Protein AF-E6SG28-F1 (afdb_monomer)

Organism: Intrasporangium calvum (strain ATCC 23552 / DSM 43043 / JCM 3097 / NBRC 12989 / NCIMB 10167 / NRRL B-3866 / 7 KIP) (NCBI:txid710696)

Foldseek 3Di:
DDDAPAAPPPSPAHPQEHPQSHHQVRDPPPPDQQQAQPPPRDGDCRHHDSHHLLGDPPRPFDWAAQPFQRATGAGPVPPSHFPQLVVLCVVQPDWDQQPAPRDTGRADPNSHGPQLQ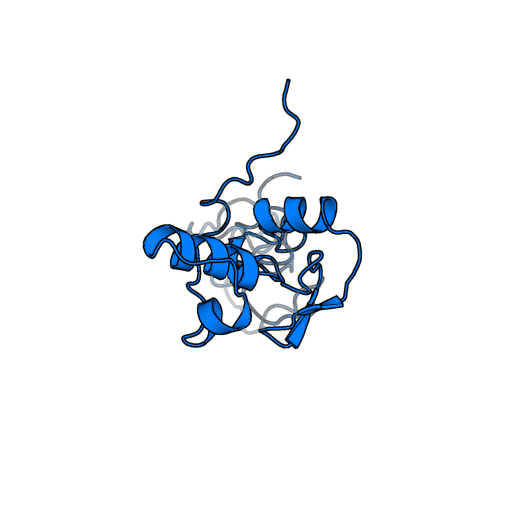VLQCVQCVVVVHDRDSNVSQVVHTDHHHGPPDDPPDPDDD

Radius of gyration: 21.73 Å; Cα contacts (8 Å, |Δi|>4): 249; chains: 1; bounding box: 51×35×56 Å

pLDDT: mean 85.42, std 12.95, range [31.44, 97.81]

Sequence (157 aa):
MTAPPMCQGCSRRPEAYRKRGWCYDCKPGSKGRPLPCRRCGRDGDYWSSGLCRLCHPLAPQAPDSCRDCLAWGVTRLRGRLCLACTAWRYAHPGAGECICCHRELAVNQHQACRLCWAQTFTRQAQLGLPRDVLSANQAGQQLWFANMNRPEFPGGC

Structure (mmCIF, N/CA/C/O backbone):
data_AF-E6SG28-F1
#
_entry.id   AF-E6SG28-F1
#
loop_
_atom_site.group_PDB
_atom_site.id
_atom_site.type_symbol
_atom_site.label_atom_id
_atom_site.label_alt_id
_atom_site.label_co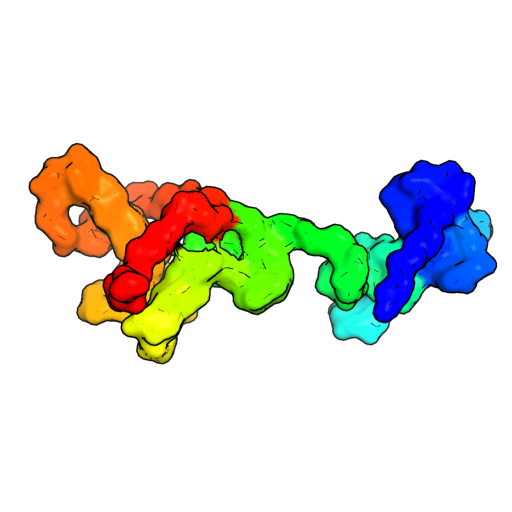mp_id
_atom_site.label_asym_id
_atom_site.label_entity_id
_atom_site.label_seq_id
_atom_site.pdbx_PDB_ins_code
_atom_site.Cartn_x
_atom_site.Cartn_y
_atom_site.Cartn_z
_atom_site.occupancy
_atom_site.B_iso_or_equiv
_atom_site.auth_seq_id
_atom_site.auth_comp_id
_atom_site.auth_asym_id
_atom_site.auth_atom_id
_atom_site.pdbx_PDB_model_num
ATOM 1 N N . MET A 1 1 ? 22.170 9.366 -7.624 1.00 61.62 1 MET A N 1
ATOM 2 C CA . MET A 1 1 ? 21.919 8.510 -8.809 1.00 61.62 1 MET A CA 1
ATOM 3 C C . MET A 1 1 ? 21.159 9.334 -9.831 1.00 61.62 1 MET A C 1
ATOM 5 O O . MET A 1 1 ? 20.169 9.941 -9.451 1.00 61.62 1 MET A O 1
ATOM 9 N N . THR A 1 2 ? 21.614 9.383 -11.080 1.00 79.00 2 THR A N 1
ATOM 10 C CA . THR A 1 2 ? 20.943 10.134 -12.156 1.00 79.00 2 THR A CA 1
ATOM 11 C C . THR A 1 2 ? 19.884 9.263 -12.827 1.00 79.00 2 THR A C 1
ATOM 13 O O . THR A 1 2 ? 20.086 8.052 -12.954 1.00 79.00 2 THR A O 1
ATOM 16 N N . ALA A 1 3 ? 18.768 9.861 -13.249 1.00 82.69 3 ALA A N 1
ATOM 17 C CA . ALA A 1 3 ? 17.755 9.151 -14.022 1.00 82.69 3 ALA A CA 1
ATOM 18 C C . ALA A 1 3 ? 18.359 8.619 -15.339 1.00 82.69 3 ALA A C 1
ATOM 20 O O . ALA A 1 3 ? 19.128 9.338 -15.985 1.00 82.69 3 ALA A O 1
ATOM 21 N N . PRO A 1 4 ? 18.066 7.365 -15.727 1.00 85.69 4 PRO A N 1
ATOM 22 C CA . PRO A 1 4 ? 18.499 6.836 -17.014 1.00 85.69 4 PRO A CA 1
ATOM 23 C C . PRO A 1 4 ? 17.846 7.624 -18.169 1.00 85.69 4 PRO A C 1
ATOM 25 O O . PRO A 1 4 ? 16.666 7.965 -18.067 1.00 85.69 4 PRO A O 1
ATOM 28 N N . PRO A 1 5 ? 18.581 7.895 -19.265 1.00 91.38 5 PRO A N 1
ATOM 29 C CA . PRO A 1 5 ? 18.023 8.464 -20.491 1.00 91.38 5 PRO A CA 1
ATOM 30 C C . PRO A 1 5 ? 16.830 7.663 -21.022 1.00 91.38 5 PRO A C 1
ATOM 32 O O . PRO A 1 5 ? 16.742 6.452 -20.812 1.00 91.38 5 PRO A O 1
ATOM 35 N N . MET A 1 6 ? 15.933 8.327 -21.752 1.00 93.31 6 MET A N 1
ATOM 36 C CA . MET A 1 6 ? 14.808 7.663 -22.415 1.00 93.31 6 MET A CA 1
ATOM 37 C C . MET A 1 6 ? 15.267 6.872 -23.644 1.00 93.31 6 MET A C 1
ATOM 39 O O . MET A 1 6 ? 16.266 7.199 -24.282 1.00 93.31 6 MET A O 1
ATOM 43 N N . CYS A 1 7 ? 14.532 5.810 -23.972 1.00 93.31 7 CYS A N 1
ATOM 44 C CA . CYS A 1 7 ? 14.783 5.006 -25.161 1.00 93.31 7 CYS A CA 1
ATOM 45 C C . CYS A 1 7 ? 14.601 5.830 -26.443 1.00 93.31 7 CYS A C 1
ATOM 47 O O . CYS A 1 7 ? 13.554 6.438 -26.633 1.00 93.31 7 CYS A O 1
ATOM 49 N N . GLN A 1 8 ? 15.573 5.750 -27.352 1.00 92.94 8 GLN A N 1
ATOM 50 C CA . GLN A 1 8 ? 15.575 6.421 -28.656 1.00 92.94 8 GLN A CA 1
ATOM 51 C C . GLN A 1 8 ? 14.502 5.887 -29.619 1.00 92.94 8 GLN A C 1
ATOM 53 O O . GLN A 1 8 ? 14.075 6.607 -30.511 1.00 92.94 8 GLN A O 1
ATOM 58 N N . GLY A 1 9 ? 14.058 4.636 -29.447 1.00 90.94 9 GLY A N 1
ATOM 59 C CA . GLY A 1 9 ? 13.043 4.018 -30.303 1.00 90.94 9 GLY A CA 1
ATOM 60 C C . GLY A 1 9 ? 11.609 4.379 -29.925 1.00 90.94 9 GLY A C 1
ATOM 61 O O . GLY A 1 9 ? 10.835 4.804 -30.773 1.00 90.94 9 GLY A O 1
ATOM 62 N N . CYS A 1 10 ? 11.231 4.181 -28.656 1.00 91.31 10 CYS A N 1
ATOM 63 C CA . CYS A 1 10 ? 9.841 4.368 -28.227 1.00 91.31 10 CYS A CA 1
ATOM 64 C C . CYS A 1 10 ? 9.595 5.601 -27.360 1.00 91.31 10 CYS A C 1
ATOM 66 O O . CYS A 1 10 ? 8.436 5.960 -27.181 1.00 91.31 10 CYS A O 1
ATOM 68 N N . SER A 1 11 ? 10.622 6.189 -26.737 1.00 91.69 11 SER A N 1
ATOM 69 C CA . SER A 1 11 ? 10.500 7.290 -25.764 1.00 91.69 11 SER A CA 1
ATOM 70 C C . SER A 1 11 ? 9.531 7.044 -24.590 1.00 91.69 11 SER A C 1
ATOM 72 O O . SER A 1 11 ? 9.241 7.957 -23.826 1.00 91.69 11 SER A O 1
ATOM 74 N N . ARG A 1 12 ? 9.044 5.808 -24.398 1.00 88.62 12 ARG A N 1
ATOM 75 C CA . ARG A 1 12 ? 8.083 5.426 -23.341 1.00 88.62 12 ARG A CA 1
ATOM 76 C C . ARG A 1 12 ? 8.752 4.855 -22.093 1.00 88.62 12 ARG A C 1
ATOM 78 O O . ARG A 1 12 ? 8.174 4.880 -21.011 1.00 88.62 12 ARG A O 1
ATOM 85 N N . ARG A 1 13 ? 9.949 4.286 -22.245 1.00 88.94 13 ARG A N 1
ATOM 86 C CA . ARG A 1 13 ? 10.716 3.613 -21.184 1.00 88.94 13 ARG A CA 1
ATOM 87 C C . ARG A 1 13 ? 12.164 4.106 -21.193 1.00 88.94 13 ARG A C 1
ATOM 89 O O . ARG A 1 13 ? 12.640 4.512 -22.256 1.00 88.94 13 ARG A O 1
ATOM 96 N N . PRO A 1 14 ? 12.868 4.065 -20.050 1.00 92.06 14 PRO A N 1
ATOM 97 C CA . PRO A 1 14 ? 14.290 4.376 -20.024 1.00 92.06 14 PRO A CA 1
ATOM 98 C C . PRO A 1 14 ? 15.114 3.347 -20.805 1.00 92.06 14 PRO A C 1
ATOM 100 O O . PRO A 1 14 ? 14.649 2.243 -21.106 1.00 92.06 14 PRO A O 1
ATOM 103 N N . GLU A 1 15 ? 16.354 3.702 -21.131 1.00 92.75 15 GLU A N 1
ATOM 104 C CA . GLU A 1 15 ? 17.303 2.765 -21.720 1.00 92.75 15 GLU A CA 1
ATOM 105 C C . GLU A 1 15 ? 17.582 1.586 -20.770 1.00 92.75 15 GLU A C 1
ATOM 107 O O . GLU A 1 15 ? 17.746 1.743 -19.557 1.00 92.75 15 GLU A O 1
ATOM 112 N N . ALA A 1 16 ? 17.642 0.378 -21.335 1.00 89.69 16 ALA A N 1
ATOM 113 C CA . ALA A 1 16 ? 17.846 -0.862 -20.594 1.00 89.69 16 ALA A CA 1
ATOM 114 C C . ALA A 1 16 ? 19.188 -0.863 -19.862 1.00 89.69 16 ALA A C 1
ATOM 116 O O . ALA A 1 16 ? 19.276 -1.278 -18.711 1.00 89.69 16 ALA A O 1
ATOM 117 N N . TYR A 1 17 ? 20.235 -0.382 -20.529 1.00 87.69 17 TYR A N 1
ATOM 118 C CA . TYR A 1 17 ? 21.567 -0.214 -19.966 1.00 87.69 17 TYR A CA 1
ATOM 119 C C . TYR A 1 17 ? 22.143 1.109 -20.438 1.0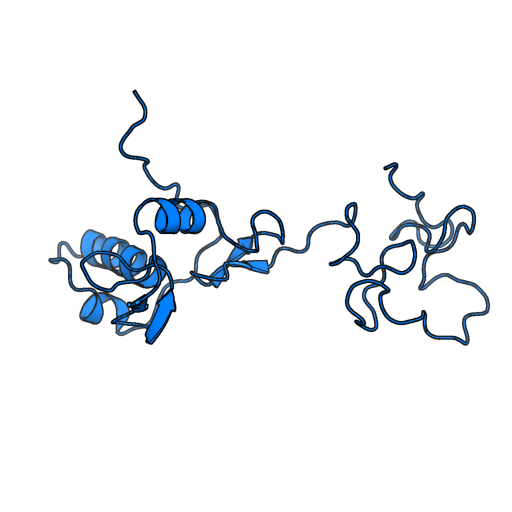0 87.69 17 TYR A C 1
ATOM 121 O O . TYR A 1 17 ? 21.848 1.557 -21.546 1.00 87.69 17 TYR A O 1
ATOM 129 N N . ARG A 1 18 ? 23.001 1.698 -19.602 1.00 85.12 18 ARG A N 1
ATOM 130 C CA . ARG A 1 18 ? 23.577 3.011 -19.872 1.00 85.12 18 ARG A CA 1
ATOM 131 C C . ARG A 1 18 ? 24.306 3.035 -21.219 1.00 85.12 18 ARG A C 1
ATOM 133 O O . ARG A 1 18 ? 25.072 2.111 -21.498 1.00 85.12 18 ARG A O 1
ATOM 140 N N . LYS A 1 19 ? 24.120 4.102 -22.003 1.00 86.94 19 LYS A N 1
ATOM 141 C CA . LYS A 1 19 ? 24.752 4.304 -23.326 1.00 86.94 19 LYS A CA 1
ATOM 142 C C . LYS A 1 19 ? 24.333 3.282 -24.393 1.00 86.94 19 LYS A C 1
ATOM 144 O O . LYS A 1 19 ? 25.030 3.133 -25.393 1.00 86.94 19 LYS A O 1
ATOM 149 N N . ARG A 1 20 ? 23.237 2.540 -24.194 1.00 87.88 20 ARG A N 1
ATOM 150 C CA . ARG A 1 20 ? 22.723 1.619 -25.222 1.00 87.88 20 ARG A CA 1
ATOM 151 C C . ARG A 1 20 ? 21.633 2.254 -26.070 1.00 87.88 20 ARG A C 1
ATOM 153 O O . ARG A 1 20 ? 21.401 1.744 -27.154 1.00 87.88 20 ARG A O 1
ATOM 160 N N . GLY A 1 21 ? 20.957 3.302 -25.596 1.00 90.38 21 GLY A N 1
ATOM 161 C CA . GLY A 1 21 ? 19.919 4.010 -26.355 1.00 90.38 21 GLY A CA 1
ATOM 162 C C . GLY A 1 21 ? 18.584 3.265 -26.494 1.00 90.38 21 GLY A C 1
ATOM 163 O O . GLY A 1 21 ? 17.582 3.873 -26.856 1.00 90.38 21 GLY A O 1
ATOM 164 N N . TRP A 1 22 ? 18.510 1.978 -26.147 1.00 90.81 22 TRP A N 1
ATOM 165 C CA . TRP A 1 22 ? 17.312 1.147 -26.325 1.00 90.81 22 TRP A CA 1
ATOM 166 C C . TRP A 1 22 ? 16.790 0.613 -24.989 1.00 90.81 22 TRP A C 1
ATOM 168 O O . TRP A 1 22 ? 17.584 0.207 -24.137 1.00 90.81 22 TRP A O 1
ATOM 178 N N . CYS A 1 23 ? 15.466 0.584 -24.796 1.00 90.69 23 CYS A N 1
ATOM 179 C CA . CYS A 1 23 ? 14.842 -0.147 -23.690 1.00 90.69 23 CYS A CA 1
ATOM 180 C C . CYS A 1 23 ? 14.889 -1.664 -23.939 1.00 90.69 23 CYS A C 1
ATOM 182 O O . CYS A 1 23 ? 15.331 -2.126 -24.993 1.00 90.69 23 CYS A O 1
ATOM 184 N N . TYR A 1 24 ? 14.421 -2.449 -22.966 1.00 87.06 24 TYR A N 1
ATOM 185 C CA . TYR A 1 24 ? 14.413 -3.909 -23.071 1.00 87.06 24 TYR A CA 1
ATOM 186 C C . TYR A 1 24 ? 13.520 -4.433 -24.204 1.00 87.06 24 TYR A C 1
ATOM 188 O O . TYR A 1 24 ? 13.843 -5.476 -24.761 1.00 87.06 24 TYR A O 1
ATOM 196 N N . ASP A 1 25 ? 12.464 -3.704 -24.580 1.00 86.25 25 ASP A N 1
ATOM 197 C CA . ASP A 1 25 ? 11.537 -4.117 -25.647 1.00 86.25 25 ASP A CA 1
ATOM 198 C C . ASP A 1 25 ? 11.991 -3.654 -27.038 1.00 86.25 25 ASP A C 1
ATOM 200 O O . ASP A 1 25 ? 11.749 -4.330 -28.029 1.00 86.25 25 ASP A O 1
ATOM 204 N N . CYS A 1 26 ? 12.665 -2.503 -27.127 1.00 87.75 26 CYS A N 1
ATOM 205 C CA . CYS A 1 26 ? 13.110 -1.925 -28.400 1.00 87.75 26 CYS A CA 1
ATOM 206 C C . CYS A 1 26 ? 14.501 -2.404 -28.832 1.00 87.75 26 CYS A C 1
ATOM 208 O O . CYS A 1 26 ? 15.018 -1.922 -29.835 1.00 87.75 26 CYS A O 1
ATOM 210 N N . LYS A 1 27 ? 15.149 -3.295 -28.069 1.00 80.81 27 LYS A N 1
ATOM 211 C CA . LYS A 1 27 ? 16.518 -3.737 -28.352 1.00 80.81 27 LYS A CA 1
ATOM 212 C C . LYS A 1 27 ? 16.573 -4.524 -29.677 1.00 80.81 27 LYS A C 1
ATOM 214 O O . LYS A 1 27 ? 16.004 -5.621 -29.739 1.00 80.81 27 LYS A O 1
ATOM 219 N N . PRO A 1 28 ? 17.329 -4.048 -30.686 1.00 71.06 28 PRO A N 1
ATOM 220 C CA . PRO A 1 28 ? 17.514 -4.772 -31.942 1.00 71.06 28 PRO A CA 1
ATOM 221 C C . PRO A 1 28 ? 18.193 -6.132 -31.707 1.00 71.06 28 PRO A C 1
ATOM 223 O O . PRO A 1 28 ? 19.150 -6.228 -30.935 1.00 71.06 28 PRO A O 1
ATOM 226 N N . GLY A 1 29 ? 17.697 -7.195 -32.349 1.00 67.19 29 GLY A N 1
ATOM 227 C CA . GLY A 1 29 ? 18.316 -8.531 -32.318 1.00 67.19 29 GLY A CA 1
ATOM 228 C C . GLY A 1 29 ? 18.119 -9.349 -31.030 1.00 67.19 29 GLY A C 1
ATOM 229 O O . GLY A 1 29 ? 18.858 -10.302 -30.788 1.00 67.19 29 GLY A O 1
ATOM 230 N N . SER A 1 30 ? 17.151 -9.012 -30.174 1.00 58.41 30 SER A N 1
ATOM 231 C CA . SER A 1 30 ? 16.957 -9.669 -28.872 1.00 58.41 30 SER A CA 1
ATOM 232 C C . SER A 1 30 ? 16.222 -11.021 -28.954 1.00 58.41 30 SER A C 1
ATOM 234 O O . SER A 1 30 ? 15.120 -11.186 -28.450 1.00 58.41 30 SER A O 1
ATOM 236 N N . LYS A 1 31 ? 16.869 -12.054 -29.513 1.00 57.91 31 LYS A N 1
ATOM 237 C CA . LYS A 1 31 ? 16.402 -13.450 -29.334 1.00 57.91 31 LYS A CA 1
ATOM 238 C C . LYS A 1 31 ? 16.566 -13.971 -27.892 1.00 57.91 31 LYS A C 1
ATOM 240 O O . LYS A 1 31 ? 16.094 -15.057 -27.578 1.00 57.91 31 LYS A O 1
ATOM 245 N N . GLY A 1 32 ? 17.225 -13.216 -27.008 1.00 59.69 32 GLY A N 1
ATOM 246 C CA . GLY A 1 32 ? 17.394 -13.561 -25.596 1.00 59.69 32 GLY A CA 1
ATOM 247 C C . GLY A 1 32 ? 16.458 -12.760 -24.697 1.00 59.69 32 GLY A C 1
ATOM 248 O O . GLY A 1 32 ? 16.499 -11.527 -24.712 1.00 59.69 32 GLY A O 1
ATOM 249 N N . ARG A 1 33 ? 15.658 -13.457 -23.878 1.00 65.56 33 ARG A N 1
ATOM 250 C CA . ARG A 1 33 ? 14.938 -12.832 -22.759 1.00 65.56 33 ARG A CA 1
ATOM 251 C C . ARG A 1 33 ? 15.961 -12.150 -21.833 1.00 65.56 33 ARG A C 1
ATOM 253 O O . ARG A 1 33 ? 17.031 -12.722 -21.609 1.00 65.56 33 ARG A O 1
ATOM 260 N N . PRO A 1 34 ? 15.686 -10.942 -21.304 1.00 73.81 34 PRO A N 1
ATOM 261 C CA . PRO A 1 34 ? 16.559 -10.339 -20.304 1.00 73.81 34 PRO A CA 1
ATOM 262 C C . PRO A 1 34 ? 16.718 -11.295 -19.118 1.00 73.81 34 PRO A C 1
ATOM 264 O O . PRO A 1 34 ? 15.743 -11.936 -18.725 1.00 73.81 34 PRO A O 1
ATOM 267 N N . LEU A 1 35 ? 17.930 -11.373 -18.556 1.00 82.12 35 LEU A N 1
ATOM 268 C CA . LEU A 1 35 ? 18.172 -12.137 -17.329 1.00 82.12 35 LEU A CA 1
ATOM 269 C C . LEU A 1 35 ? 17.189 -11.697 -16.229 1.00 82.12 35 LEU A C 1
ATOM 271 O O . LEU A 1 35 ? 16.916 -10.491 -16.158 1.00 82.12 35 LEU A O 1
ATOM 275 N N . PRO A 1 36 ? 16.735 -12.628 -15.361 1.00 90.19 36 PRO A N 1
ATOM 276 C CA . PRO A 1 36 ? 15.894 -12.329 -14.205 1.00 90.19 36 PRO A CA 1
ATOM 277 C C . PRO A 1 36 ? 16.375 -11.103 -13.430 1.00 90.19 36 PRO A C 1
ATOM 279 O O . PRO A 1 36 ? 17.575 -10.805 -13.374 1.00 90.19 36 PRO A O 1
ATOM 282 N N . CYS A 1 37 ? 15.450 -10.376 -12.796 1.00 91.38 37 CYS A N 1
ATOM 283 C CA . CYS A 1 37 ? 15.803 -9.186 -12.031 1.00 91.38 37 CYS A CA 1
ATOM 284 C C . CYS A 1 37 ? 16.908 -9.499 -11.012 1.00 91.38 37 CYS A C 1
ATOM 286 O O . CYS A 1 37 ? 16.703 -10.291 -10.095 1.00 91.38 37 CYS A O 1
ATOM 288 N N . ARG A 1 38 ? 18.039 -8.785 -11.094 1.00 92.31 38 ARG A N 1
ATOM 289 C CA . ARG A 1 38 ? 19.222 -9.044 -10.248 1.00 92.31 38 ARG A CA 1
ATOM 290 C C . ARG A 1 38 ? 18.977 -8.929 -8.739 1.00 92.31 38 ARG A C 1
ATOM 292 O O . ARG A 1 38 ? 19.818 -9.356 -7.962 1.00 92.31 38 ARG A O 1
ATOM 299 N N . ARG A 1 39 ? 17.866 -8.310 -8.319 1.00 89.88 39 ARG A N 1
ATOM 300 C CA . ARG A 1 39 ? 17.520 -8.105 -6.905 1.00 89.88 39 ARG A CA 1
ATOM 301 C C . ARG A 1 39 ? 16.467 -9.077 -6.377 1.00 89.88 39 ARG A C 1
ATOM 303 O O . ARG A 1 39 ? 16.551 -9.450 -5.217 1.00 89.88 39 ARG A O 1
ATOM 310 N N . CYS A 1 40 ? 15.455 -9.425 -7.170 1.00 89.88 40 CYS A N 1
ATOM 311 C CA . CYS A 1 40 ? 14.327 -10.241 -6.700 1.00 89.88 40 CYS A CA 1
ATOM 312 C C . CYS A 1 40 ? 14.078 -11.512 -7.518 1.00 89.88 40 CYS A C 1
ATOM 314 O O . CYS A 1 40 ? 13.128 -12.224 -7.221 1.00 89.88 40 CYS A O 1
ATOM 316 N N . GLY A 1 41 ? 14.861 -11.771 -8.569 1.00 89.69 41 GLY A N 1
ATOM 317 C CA . GLY A 1 41 ? 14.707 -12.946 -9.430 1.00 89.69 41 G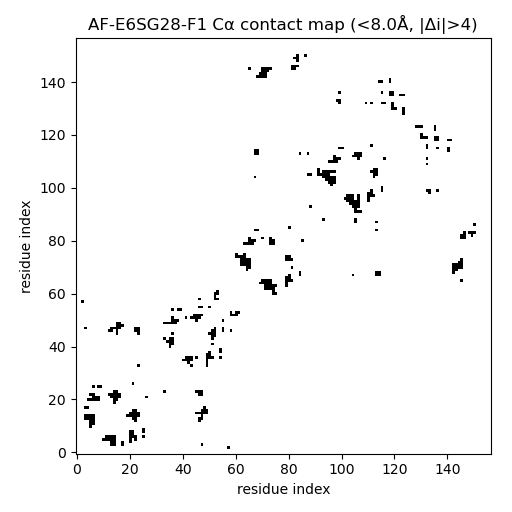LY A CA 1
ATOM 318 C C . GLY A 1 41 ? 13.451 -12.953 -10.306 1.00 89.69 41 GLY A C 1
ATOM 319 O O . GLY A 1 41 ? 13.212 -13.929 -10.999 1.00 89.69 41 GLY A O 1
ATOM 320 N N . ARG A 1 42 ? 12.636 -11.887 -10.301 1.00 86.94 42 ARG A N 1
ATOM 321 C CA . ARG A 1 42 ? 11.432 -11.806 -11.140 1.00 86.94 42 ARG A CA 1
ATOM 322 C C . ARG A 1 42 ? 11.792 -11.725 -12.623 1.00 86.94 42 ARG A C 1
ATOM 324 O O . ARG A 1 42 ? 12.598 -10.875 -13.006 1.00 86.94 42 ARG A O 1
ATOM 331 N N . ASP A 1 43 ? 11.071 -12.498 -13.427 1.00 88.50 43 ASP A N 1
ATOM 332 C CA . ASP A 1 43 ? 11.027 -12.360 -14.878 1.00 88.50 43 ASP A CA 1
ATOM 333 C C . ASP A 1 43 ? 10.025 -11.274 -15.301 1.00 88.50 43 ASP A C 1
ATOM 335 O O . ASP A 1 43 ? 8.847 -11.313 -14.944 1.00 88.50 43 ASP A O 1
ATOM 339 N N . GLY A 1 44 ? 10.488 -10.290 -16.074 1.00 84.19 44 GLY A N 1
ATOM 340 C CA . GLY A 1 44 ? 9.639 -9.248 -16.664 1.00 84.19 44 GLY A CA 1
ATOM 341 C C . GLY A 1 44 ? 9.509 -7.951 -15.850 1.00 84.19 44 GLY A C 1
ATOM 342 O O . GLY A 1 44 ? 10.116 -7.774 -14.794 1.00 84.19 44 GLY A O 1
ATOM 343 N N . ASP A 1 45 ? 8.737 -7.001 -16.401 1.00 85.38 45 ASP A N 1
ATOM 344 C CA . ASP A 1 45 ? 8.593 -5.607 -15.921 1.00 85.38 45 ASP A CA 1
ATOM 345 C C . ASP A 1 45 ? 9.951 -4.909 -15.684 1.00 85.38 45 ASP A C 1
ATOM 347 O O . ASP A 1 45 ? 10.152 -4.187 -14.703 1.00 85.38 45 ASP A O 1
ATOM 351 N N . TYR A 1 46 ? 10.928 -5.176 -16.561 1.00 88.62 46 TYR A N 1
ATOM 352 C CA . TYR A 1 46 ? 12.265 -4.589 -16.493 1.00 88.62 46 TYR A CA 1
ATOM 353 C C . TYR A 1 46 ? 12.220 -3.083 -16.751 1.00 88.62 46 TYR A C 1
ATOM 355 O O . TYR A 1 46 ? 11.645 -2.632 -17.740 1.00 88.62 46 TYR A O 1
ATOM 363 N N . TRP A 1 47 ? 12.862 -2.309 -15.874 1.00 89.56 47 TRP A N 1
ATOM 364 C CA . TRP A 1 47 ? 12.929 -0.855 -15.997 1.00 89.56 47 TRP A CA 1
ATOM 365 C C . TRP A 1 47 ? 14.260 -0.418 -16.607 1.00 89.56 47 TRP A C 1
ATOM 367 O O . TRP A 1 47 ? 14.303 -0.027 -17.766 1.00 89.56 47 TRP A O 1
ATOM 377 N N . SER A 1 48 ? 15.360 -0.557 -15.867 1.00 91.06 48 SER A N 1
ATOM 378 C CA . SER A 1 48 ? 16.718 -0.282 -16.352 1.00 91.06 48 SER A CA 1
ATOM 379 C C . SER A 1 48 ? 17.754 -1.030 -15.512 1.00 91.06 48 SER A C 1
ATOM 381 O O . SER A 1 48 ? 17.470 -1.484 -14.402 1.00 91.06 48 SER A O 1
ATOM 383 N N . SER A 1 49 ? 18.978 -1.146 -16.019 1.00 90.81 49 SER A N 1
ATOM 384 C CA . SER A 1 49 ? 20.144 -1.697 -15.320 1.00 90.81 49 SER A CA 1
ATOM 385 C C . SER A 1 49 ? 19.920 -3.101 -14.734 1.00 90.81 49 SER A C 1
ATOM 387 O O . SER A 1 49 ? 20.412 -3.417 -13.651 1.00 90.81 49 SER A O 1
ATOM 389 N N . GLY A 1 50 ? 19.167 -3.961 -15.420 1.00 89.88 50 GLY A N 1
ATOM 390 C CA . GLY A 1 50 ? 18.869 -5.336 -14.991 1.00 89.88 50 GLY A CA 1
ATOM 391 C C . GLY A 1 50 ? 17.942 -5.433 -13.777 1.00 89.88 50 GLY A C 1
ATOM 392 O O . GLY A 1 50 ? 17.951 -6.448 -13.079 1.00 89.88 50 GLY A O 1
ATOM 393 N N . LEU A 1 51 ? 17.185 -4.374 -13.475 1.00 91.25 51 LEU A N 1
ATOM 394 C CA . LEU A 1 51 ? 16.228 -4.342 -12.372 1.00 91.25 51 LEU A CA 1
ATOM 395 C C . LEU A 1 51 ? 14.804 -4.157 -12.895 1.00 91.25 51 LEU A C 1
ATOM 397 O O . LEU A 1 51 ? 14.563 -3.364 -13.807 1.00 91.25 51 LEU A O 1
ATOM 401 N N . CYS A 1 52 ? 13.852 -4.857 -12.278 1.00 89.69 52 CYS A N 1
ATOM 402 C CA . CYS A 1 52 ? 12.435 -4.620 -12.516 1.00 89.69 52 CYS A CA 1
ATOM 403 C C . CYS A 1 52 ? 11.990 -3.278 -11.921 1.00 89.69 52 CYS A C 1
ATOM 405 O O . CYS A 1 52 ? 12.651 -2.712 -11.039 1.00 89.69 52 CYS A O 1
ATOM 407 N N . ARG A 1 53 ? 10.840 -2.782 -12.374 1.00 87.25 53 ARG A N 1
ATOM 408 C CA . ARG A 1 53 ? 10.232 -1.528 -11.916 1.00 87.25 53 ARG A CA 1
ATOM 409 C C . ARG A 1 53 ? 10.025 -1.492 -10.401 1.00 87.25 53 ARG A C 1
ATOM 411 O O . ARG A 1 53 ? 10.208 -0.450 -9.786 1.00 87.25 53 ARG A O 1
ATOM 418 N N . LEU A 1 54 ? 9.747 -2.636 -9.773 1.00 81.31 54 LEU A N 1
ATOM 419 C CA . LEU A 1 54 ? 9.603 -2.758 -8.316 1.00 81.31 54 LEU A CA 1
ATOM 420 C C . LEU A 1 54 ? 10.929 -2.737 -7.547 1.00 81.31 54 LEU A C 1
ATOM 422 O O . LEU A 1 54 ? 10.939 -2.451 -6.354 1.00 81.31 54 LEU A O 1
ATOM 426 N N . CYS A 1 55 ? 12.053 -3.053 -8.186 1.00 85.00 55 CYS A N 1
ATOM 427 C CA . CYS A 1 55 ? 13.355 -3.096 -7.521 1.00 85.00 55 CYS A CA 1
ATOM 428 C C . CYS A 1 55 ? 14.195 -1.856 -7.794 1.00 85.00 55 CYS A C 1
ATOM 430 O O . CYS A 1 55 ? 15.019 -1.486 -6.952 1.00 85.00 55 CYS A O 1
ATOM 432 N N . HIS A 1 56 ? 13.994 -1.208 -8.940 1.00 88.62 56 HIS A N 1
ATOM 433 C CA . HIS A 1 56 ? 14.790 -0.051 -9.302 1.00 88.62 56 HIS A CA 1
ATOM 434 C C . HIS A 1 56 ? 14.431 1.158 -8.411 1.00 88.62 56 HIS A C 1
ATOM 436 O O . HIS A 1 56 ? 13.241 1.441 -8.234 1.00 88.62 56 HIS A O 1
ATOM 442 N N . PRO A 1 57 ? 15.410 1.868 -7.8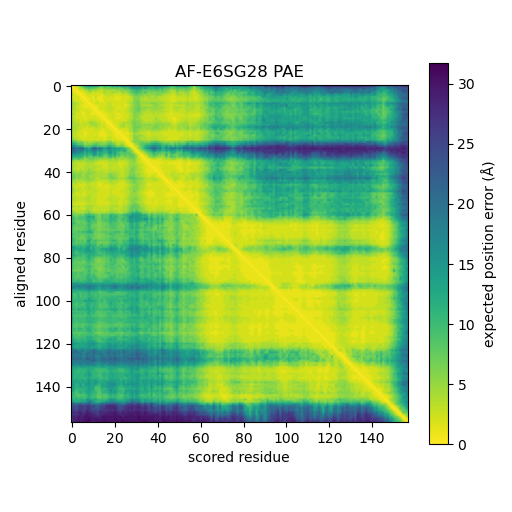15 1.00 85.12 57 PRO A N 1
ATOM 443 C CA . PRO A 1 57 ? 15.145 2.993 -6.909 1.00 85.12 57 PRO A CA 1
ATOM 444 C C . PRO A 1 57 ? 14.421 4.167 -7.573 1.00 85.12 57 PRO A C 1
ATOM 446 O O . PRO A 1 57 ? 13.521 4.751 -6.986 1.00 85.12 57 PRO A O 1
ATOM 449 N N . LEU A 1 58 ? 14.803 4.475 -8.814 1.00 87.19 58 LEU A N 1
ATOM 450 C CA . LEU A 1 58 ? 14.258 5.596 -9.589 1.00 87.19 58 LEU A CA 1
ATOM 451 C C . LEU A 1 58 ? 13.017 5.234 -10.420 1.00 87.19 58 LEU A C 1
ATOM 453 O O . LEU A 1 58 ? 12.463 6.096 -11.094 1.00 87.19 58 LEU A O 1
ATOM 457 N N . ALA A 1 59 ? 12.597 3.966 -10.403 1.00 87.31 59 ALA A N 1
ATOM 458 C CA . ALA A 1 59 ? 11.413 3.558 -11.142 1.00 87.31 59 ALA A CA 1
ATOM 459 C C . ALA A 1 59 ? 10.146 4.175 -10.542 1.00 87.31 59 ALA A C 1
ATOM 461 O O . ALA A 1 59 ? 10.034 4.227 -9.311 1.00 87.31 59 ALA A O 1
ATOM 462 N N . PRO A 1 60 ? 9.166 4.560 -11.384 1.00 83.06 60 PRO A N 1
ATOM 463 C CA . PRO A 1 60 ? 7.846 4.936 -10.911 1.00 83.06 60 PRO A CA 1
ATOM 464 C C . PRO A 1 60 ? 7.288 3.852 -9.996 1.00 83.06 60 PRO A C 1
ATOM 466 O O . PRO A 1 60 ? 7.252 2.668 -10.346 1.00 83.06 60 PRO A O 1
ATOM 469 N N . GLN A 1 61 ? 6.881 4.267 -8.804 1.00 78.56 61 GLN A N 1
ATOM 470 C CA . GLN A 1 61 ? 6.324 3.366 -7.816 1.00 78.56 61 GLN A CA 1
ATOM 471 C C . GLN A 1 61 ? 4.896 3.022 -8.213 1.00 78.56 61 GLN A C 1
ATOM 473 O O . GLN A 1 61 ? 4.034 3.896 -8.206 1.00 78.56 61 GLN A O 1
ATOM 478 N N . ALA A 1 62 ? 4.649 1.762 -8.575 1.00 78.06 62 ALA A N 1
ATOM 479 C CA . ALA A 1 62 ? 3.284 1.310 -8.789 1.00 78.06 62 ALA A CA 1
ATOM 480 C C . ALA A 1 62 ? 2.502 1.450 -7.470 1.00 78.06 62 ALA A C 1
ATOM 482 O O . ALA A 1 62 ? 3.031 1.039 -6.427 1.00 78.06 62 ALA A O 1
ATOM 483 N N . PRO A 1 63 ? 1.290 2.031 -7.494 1.00 84.00 63 PRO A N 1
ATOM 484 C CA . PRO A 1 63 ? 0.403 1.952 -6.351 1.00 84.00 63 PRO A CA 1
ATOM 485 C C . PRO A 1 63 ? 0.060 0.486 -6.074 1.00 84.00 63 PRO A C 1
ATOM 487 O O . PRO A 1 63 ? -0.085 -0.322 -6.991 1.00 84.00 63 PRO A O 1
ATOM 490 N N . ASP A 1 64 ? -0.050 0.165 -4.798 1.00 87.88 64 ASP A N 1
ATOM 491 C CA . ASP A 1 64 ? -0.356 -1.153 -4.262 1.00 87.88 64 ASP 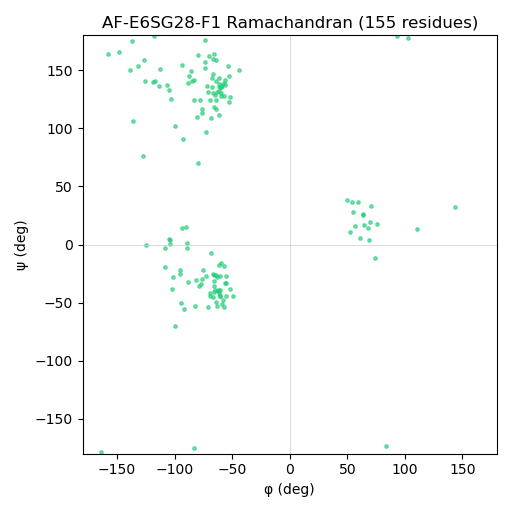A CA 1
ATOM 492 C C . ASP A 1 64 ? -1.372 -1.000 -3.117 1.00 87.88 64 ASP A C 1
ATOM 494 O O . ASP A 1 64 ? -1.724 0.120 -2.715 1.00 87.88 64 ASP A O 1
ATOM 498 N N . SER A 1 65 ? -1.840 -2.119 -2.580 1.00 92.19 65 SER A N 1
ATOM 499 C CA . SER A 1 65 ? -2.688 -2.157 -1.394 1.00 92.19 65 SER A CA 1
ATOM 500 C C . SER A 1 65 ? -1.862 -2.125 -0.108 1.00 92.19 65 SER A C 1
ATOM 502 O O . SER A 1 65 ? -0.800 -2.739 0.015 1.00 92.19 65 SER A O 1
ATOM 504 N N . CYS A 1 66 ? -2.362 -1.395 0.890 1.00 93.75 66 CYS A N 1
ATOM 505 C CA . CYS A 1 66 ? -1.790 -1.364 2.227 1.00 93.75 66 CYS A CA 1
ATOM 506 C C . CYS A 1 66 ? -1.801 -2.773 2.816 1.00 93.75 66 CYS A C 1
ATOM 508 O O . CYS A 1 66 ? -2.856 -3.400 2.892 1.00 93.75 66 CYS A O 1
ATOM 510 N N . ARG A 1 67 ? -0.657 -3.254 3.307 1.00 93.12 67 ARG A N 1
ATOM 511 C CA . ARG A 1 67 ? -0.563 -4.614 3.856 1.00 93.12 67 ARG A CA 1
ATOM 512 C C . ARG A 1 67 ? -1.492 -4.858 5.048 1.00 93.12 67 ARG A C 1
ATOM 514 O O . ARG A 1 67 ? -1.905 -5.987 5.263 1.00 93.12 67 ARG A O 1
ATOM 521 N N . ASP A 1 68 ? -1.842 -3.822 5.810 1.00 94.19 68 ASP A N 1
ATOM 522 C CA . ASP A 1 68 ? -2.661 -3.964 7.019 1.00 94.19 68 ASP A CA 1
ATOM 523 C C . ASP A 1 68 ? -4.151 -3.804 6.709 1.00 94.19 68 ASP A C 1
ATOM 525 O O . ASP A 1 68 ? -4.942 -4.698 6.990 1.00 94.19 68 ASP A O 1
ATOM 529 N N . CYS A 1 69 ? -4.547 -2.686 6.099 1.00 93.00 69 CYS A N 1
ATOM 530 C CA . CYS A 1 69 ? -5.960 -2.356 5.884 1.00 93.00 69 CYS A CA 1
ATOM 531 C C . CYS A 1 69 ? -6.453 -2.552 4.448 1.00 93.00 69 CYS A C 1
ATOM 533 O O . CYS A 1 69 ? -7.582 -2.182 4.154 1.00 93.00 69 CYS A O 1
ATOM 535 N N . LEU A 1 70 ? -5.609 -3.070 3.551 1.00 93.56 70 LEU A N 1
ATOM 536 C CA . LEU A 1 70 ? -5.917 -3.324 2.137 1.00 93.56 70 LEU A CA 1
ATOM 537 C C . LEU A 1 70 ? -6.287 -2.076 1.312 1.00 93.56 70 LEU A C 1
ATOM 539 O O . LEU A 1 70 ? -6.593 -2.194 0.129 1.00 93.56 70 LEU A O 1
ATOM 543 N N . ALA A 1 71 ? -6.182 -0.878 1.899 1.00 93.00 71 ALA A N 1
ATOM 544 C CA . ALA A 1 71 ? -6.436 0.388 1.221 1.00 93.00 71 ALA A CA 1
ATOM 545 C C . ALA A 1 71 ? -5.500 0.591 0.021 1.00 93.00 71 ALA A C 1
ATOM 547 O O . ALA A 1 71 ? -4.282 0.464 0.163 1.00 93.00 71 ALA A O 1
ATOM 548 N N . TRP A 1 72 ? -6.055 0.937 -1.138 1.00 92.75 72 TRP A N 1
ATOM 549 C CA . TRP A 1 72 ? -5.299 1.067 -2.384 1.00 92.75 72 TRP A CA 1
ATOM 550 C C . TRP A 1 72 ? -4.619 2.432 -2.507 1.00 92.75 72 TRP A C 1
ATOM 552 O O . TRP A 1 72 ? -5.197 3.452 -2.136 1.00 92.75 72 TRP A O 1
ATOM 562 N N . GLY A 1 73 ? -3.402 2.468 -3.049 1.00 90.25 73 GLY A N 1
ATOM 563 C CA . GLY A 1 73 ? -2.658 3.709 -3.297 1.00 90.25 73 GLY A CA 1
ATOM 564 C C . GLY A 1 73 ? -1.439 3.905 -2.395 1.00 90.25 73 GLY A C 1
ATOM 565 O O . GLY A 1 73 ? -0.881 5.001 -2.343 1.00 90.25 73 GLY A O 1
ATOM 566 N N . VAL A 1 74 ? -0.996 2.866 -1.679 1.00 90.81 74 VAL A N 1
ATOM 567 C CA . VAL A 1 74 ? 0.329 2.893 -1.040 1.00 90.81 74 VAL A CA 1
ATOM 568 C C . VAL A 1 74 ? 1.403 2.587 -2.074 1.00 90.81 74 VAL A C 1
ATOM 570 O O . VAL A 1 74 ? 1.131 2.036 -3.130 1.00 90.81 74 VAL A O 1
ATOM 573 N N . THR A 1 75 ? 2.651 2.902 -1.765 1.00 85.25 75 THR A N 1
ATOM 574 C CA . THR A 1 75 ? 3.795 2.449 -2.565 1.00 85.25 75 THR A CA 1
ATOM 575 C C . THR A 1 75 ? 4.689 1.564 -1.700 1.00 85.25 75 THR A C 1
ATOM 577 O O . THR A 1 75 ? 4.430 1.374 -0.511 1.00 85.25 75 THR A O 1
ATOM 580 N N . ARG A 1 76 ? 5.788 1.028 -2.250 1.00 76.00 76 ARG A N 1
ATOM 581 C CA . ARG A 1 76 ? 6.788 0.314 -1.429 1.00 76.00 76 ARG A CA 1
ATOM 582 C C . ARG A 1 76 ? 7.433 1.208 -0.359 1.00 76.00 76 ARG A C 1
ATOM 584 O O . ARG A 1 76 ? 8.036 0.693 0.583 1.00 76.00 76 ARG A O 1
ATOM 591 N N . LEU A 1 77 ? 7.327 2.533 -0.504 1.00 72.12 77 LEU A N 1
ATOM 592 C CA . LEU A 1 77 ? 7.775 3.486 0.505 1.00 72.12 77 LEU A CA 1
ATOM 593 C C . LEU A 1 77 ? 7.007 3.215 1.808 1.00 72.12 77 LEU A C 1
ATOM 595 O O . LEU A 1 77 ? 5.803 2.983 1.786 1.00 72.12 77 LEU A O 1
ATOM 599 N N . ARG A 1 78 ? 7.713 3.202 2.945 1.00 76.19 78 ARG A N 1
ATOM 600 C CA . ARG A 1 78 ? 7.156 2.840 4.268 1.00 76.19 78 ARG A CA 1
ATOM 601 C C . ARG A 1 78 ? 6.651 1.390 4.380 1.00 76.19 78 ARG A C 1
ATOM 603 O O . ARG A 1 78 ? 5.782 1.096 5.194 1.00 76.19 78 ARG A O 1
ATOM 610 N N . GLY A 1 79 ? 7.190 0.468 3.578 1.00 84.31 79 GLY A N 1
ATOM 611 C CA . GLY A 1 79 ? 6.915 -0.967 3.722 1.00 84.31 79 GLY A CA 1
ATOM 612 C C . GLY A 1 79 ? 5.494 -1.380 3.324 1.00 84.31 79 GLY A C 1
ATOM 613 O O . GLY A 1 79 ? 4.948 -2.307 3.924 1.00 84.31 79 GLY A O 1
ATOM 614 N N . ARG A 1 80 ? 4.903 -0.698 2.329 1.00 88.88 80 ARG A N 1
ATOM 615 C CA . ARG A 1 80 ? 3.505 -0.877 1.887 1.00 88.88 80 ARG A CA 1
ATOM 616 C C . ARG A 1 80 ? 2.478 -0.617 2.994 1.00 88.88 80 ARG A C 1
ATOM 618 O O . ARG A 1 80 ? 1.455 -1.292 3.073 1.00 88.88 80 ARG A O 1
ATOM 625 N N . LEU A 1 81 ? 2.747 0.357 3.860 1.00 91.94 81 LEU A N 1
ATOM 626 C CA . LEU A 1 81 ? 1.785 0.858 4.838 1.00 91.94 81 LEU A CA 1
ATOM 627 C C . LEU A 1 81 ? 1.279 2.240 4.432 1.00 91.94 81 LEU A C 1
ATOM 629 O O . LEU A 1 81 ? 2.060 3.106 4.036 1.00 91.94 81 LEU A O 1
ATOM 633 N N . CYS A 1 82 ? -0.027 2.464 4.574 1.00 92.50 82 CYS A N 1
ATOM 634 C CA . CYS A 1 8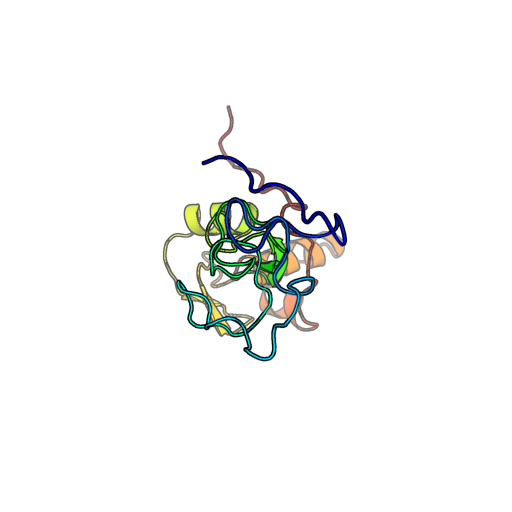2 ? -0.578 3.813 4.519 1.00 92.50 82 CYS A CA 1
ATOM 635 C C . CYS A 1 82 ? -0.227 4.568 5.810 1.00 92.50 82 CYS A C 1
ATOM 637 O O . CYS A 1 82 ? -0.017 3.948 6.855 1.00 92.50 82 CYS A O 1
ATOM 639 N N . LEU A 1 83 ? -0.216 5.904 5.759 1.00 91.25 83 LEU A N 1
ATOM 640 C CA . LEU A 1 83 ? 0.105 6.775 6.900 1.00 91.25 83 LEU A CA 1
ATOM 641 C C . LEU A 1 83 ? -0.721 6.430 8.135 1.00 91.25 83 LEU A C 1
ATOM 643 O O . LEU A 1 83 ? -0.232 6.426 9.259 1.00 91.25 83 LEU A O 1
ATOM 647 N N . ALA A 1 84 ? -1.978 6.094 7.899 1.00 90.75 84 ALA A N 1
ATOM 648 C CA . ALA A 1 84 ? -2.941 5.844 8.939 1.00 90.75 84 ALA A CA 1
ATOM 649 C C . ALA A 1 84 ? -2.735 4.463 9.606 1.00 90.75 84 ALA A C 1
ATOM 651 O O . ALA A 1 84 ? -2.994 4.318 10.798 1.00 90.75 84 ALA A O 1
ATOM 652 N N . CYS A 1 85 ? -2.209 3.462 8.886 1.00 93.19 85 CYS A N 1
ATOM 653 C CA . CYS A 1 85 ? -1.726 2.206 9.479 1.00 93.19 85 CYS A CA 1
ATOM 654 C C . CYS A 1 85 ? -0.357 2.368 10.148 1.00 93.19 85 CYS A C 1
ATOM 656 O O . CYS A 1 85 ? -0.113 1.736 11.170 1.00 93.19 85 CYS A O 1
ATOM 658 N N . THR A 1 86 ? 0.522 3.227 9.620 1.00 93.12 86 THR A N 1
ATOM 659 C CA . THR A 1 86 ? 1.773 3.585 10.304 1.00 93.12 86 THR A CA 1
ATOM 660 C C . THR A 1 86 ? 1.482 4.199 11.675 1.00 93.12 86 THR A C 1
ATOM 662 O O . THR A 1 86 ? 2.005 3.711 12.671 1.00 93.12 86 THR A O 1
ATOM 665 N N . ALA A 1 87 ? 0.602 5.203 11.741 1.00 92.00 87 ALA A N 1
ATOM 666 C CA . ALA A 1 87 ? 0.185 5.821 12.999 1.00 92.00 87 ALA A CA 1
ATOM 667 C C . ALA A 1 87 ? -0.532 4.822 13.921 1.00 92.00 87 ALA A C 1
ATOM 669 O O . ALA A 1 87 ? -0.281 4.798 15.120 1.00 92.00 87 ALA A O 1
ATOM 670 N N . TRP A 1 88 ? -1.371 3.944 13.361 1.00 93.81 88 TRP A N 1
ATOM 671 C CA . TRP A 1 88 ? -2.059 2.912 14.138 1.00 93.81 88 TRP A CA 1
ATOM 672 C C . TRP A 1 88 ? -1.097 1.955 14.845 1.00 93.81 88 TRP A C 1
ATOM 674 O O . TRP A 1 88 ? -1.293 1.677 16.020 1.00 93.81 88 TRP A O 1
ATOM 684 N N . ARG A 1 89 ? -0.048 1.490 14.153 1.00 94.25 89 ARG A N 1
ATOM 685 C CA . ARG A 1 89 ? 1.004 0.643 14.740 1.00 94.25 89 ARG A CA 1
ATOM 686 C C . ARG A 1 89 ? 1.831 1.366 15.797 1.00 94.25 89 ARG A C 1
ATOM 688 O O . ARG A 1 89 ? 2.337 0.723 16.704 1.00 94.25 89 ARG A O 1
ATOM 695 N N . TYR A 1 90 ? 2.003 2.678 15.649 1.00 94.00 90 TYR A N 1
ATOM 696 C CA . TYR A 1 90 ? 2.683 3.490 16.653 1.00 94.00 90 TYR A CA 1
ATOM 697 C C . TYR A 1 90 ? 1.840 3.611 17.931 1.00 94.00 90 TYR A C 1
ATOM 699 O O . TYR A 1 90 ? 2.362 3.413 19.020 1.00 94.00 90 TYR A O 1
ATOM 707 N N . ALA A 1 91 ? 0.534 3.867 17.795 1.00 93.25 91 ALA A N 1
ATOM 708 C CA . ALA A 1 91 ? -0.391 3.972 18.926 1.00 93.25 91 ALA A CA 1
ATOM 709 C C . ALA A 1 91 ? -0.725 2.619 19.582 1.00 93.25 91 ALA A C 1
ATOM 711 O O . ALA A 1 91 ? -1.042 2.571 20.765 1.00 93.25 91 ALA A O 1
ATOM 712 N N . HIS A 1 92 ? -0.659 1.525 18.820 1.00 94.81 92 HIS A N 1
ATOM 713 C CA . HIS A 1 92 ? -0.961 0.171 19.280 1.00 94.81 92 HIS A CA 1
ATOM 714 C C . HIS A 1 92 ? 0.215 -0.758 18.945 1.00 94.81 92 HIS A C 1
ATOM 716 O O . HIS A 1 92 ? 0.168 -1.480 17.941 1.00 94.81 92 HIS A O 1
ATOM 722 N N . PRO A 1 93 ? 1.314 -0.685 19.718 1.00 92.81 93 PRO A N 1
ATOM 723 C CA . PRO A 1 93 ? 2.492 -1.502 19.473 1.00 92.81 93 PRO A CA 1
ATOM 724 C C . PRO A 1 93 ? 2.196 -2.987 19.723 1.00 92.81 93 PRO A C 1
ATOM 726 O O . PRO A 1 93 ? 1.422 -3.344 20.606 1.00 92.81 93 PRO A O 1
ATOM 729 N N . GLY A 1 94 ? 2.853 -3.854 18.950 1.00 89.81 94 GLY A N 1
ATOM 730 C CA . GLY A 1 94 ? 2.661 -5.304 19.001 1.00 89.81 94 GLY A CA 1
ATOM 731 C C . GLY A 1 94 ? 1.805 -5.850 17.856 1.00 89.81 94 GLY A C 1
ATOM 732 O O . GLY A 1 94 ? 1.340 -5.116 16.980 1.00 89.81 94 GLY A O 1
ATOM 733 N N . ALA A 1 95 ? 1.654 -7.171 17.843 1.00 92.88 95 ALA A N 1
ATOM 734 C CA . ALA A 1 95 ? 0.771 -7.889 16.938 1.00 92.88 95 ALA A CA 1
ATOM 735 C C . ALA A 1 95 ? -0.174 -8.766 17.763 1.00 92.88 95 ALA A C 1
ATOM 737 O O . ALA A 1 95 ? 0.232 -9.340 18.771 1.00 92.88 95 ALA A O 1
ATOM 738 N N . GLY A 1 96 ? -1.429 -8.830 17.338 1.00 96.31 96 GLY A N 1
ATOM 739 C CA . GLY A 1 96 ? -2.453 -9.698 17.897 1.00 96.31 96 GLY A CA 1
ATOM 740 C C . GLY A 1 96 ? -3.434 -10.115 16.810 1.00 96.31 96 GLY A C 1
ATOM 741 O O . GLY A 1 96 ? -3.455 -9.544 15.713 1.00 96.31 96 GLY A O 1
ATOM 742 N N . GLU A 1 97 ? -4.239 -11.128 17.101 1.00 97.81 97 GLU A N 1
ATOM 743 C CA . GLU A 1 97 ? -5.278 -11.584 16.190 1.00 97.81 97 GLU A CA 1
ATOM 744 C C . GLU A 1 97 ? -6.482 -10.639 16.253 1.00 97.81 97 GLU A C 1
ATOM 746 O O . GLU A 1 97 ? -7.050 -10.382 17.313 1.00 97.81 97 GLU A O 1
ATOM 751 N N . CYS A 1 98 ? -6.885 -10.094 15.107 1.00 96.94 98 CYS A N 1
ATOM 752 C CA . CYS A 1 98 ? -8.080 -9.265 15.058 1.00 96.9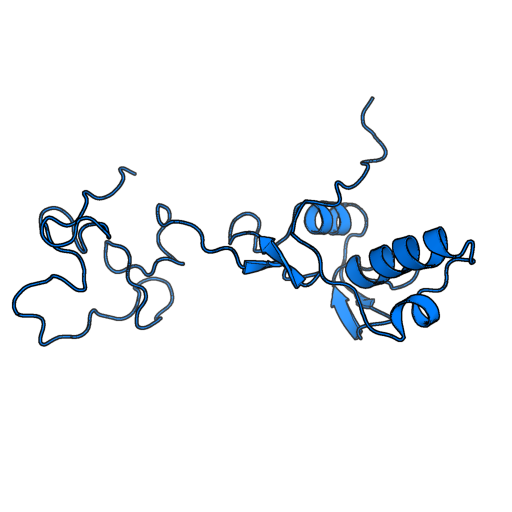4 98 CYS A CA 1
ATOM 753 C C . CYS A 1 98 ? -9.348 -10.108 15.274 1.00 96.94 98 CYS A C 1
ATOM 755 O O . CYS A 1 98 ? -9.650 -10.954 14.440 1.00 96.94 98 CYS A O 1
ATOM 757 N N . ILE A 1 99 ? -10.175 -9.758 16.263 1.00 95.81 99 ILE A N 1
ATOM 758 C CA . ILE A 1 99 ? -11.429 -10.456 16.611 1.00 95.81 99 ILE A CA 1
ATOM 759 C C . ILE A 1 99 ? -12.421 -10.585 15.443 1.00 95.81 99 ILE A C 1
ATOM 761 O O . ILE A 1 99 ? -13.245 -11.488 15.420 1.00 95.81 99 ILE A O 1
ATOM 765 N N . CYS A 1 100 ? -12.364 -9.665 14.476 1.00 95.31 100 CYS A N 1
ATOM 766 C CA . CYS A 1 100 ? -13.255 -9.667 13.318 1.00 95.31 100 CYS A CA 1
ATOM 767 C C . CYS A 1 100 ? -12.682 -10.371 12.075 1.00 95.31 100 CYS A C 1
ATOM 769 O O . CYS A 1 100 ? -13.379 -11.167 11.457 1.00 95.31 100 CYS A O 1
ATOM 771 N N . CYS A 1 101 ? -11.455 -10.049 11.651 1.00 94.88 101 CYS A N 1
ATOM 772 C CA . CYS A 1 101 ? -10.895 -10.581 10.401 1.00 94.88 101 CYS A CA 1
ATOM 773 C C . CYS A 1 101 ? -9.855 -11.689 10.600 1.00 94.88 101 CYS A C 1
ATOM 775 O O . CYS A 1 101 ? -9.298 -12.154 9.608 1.00 94.88 101 CYS A O 1
ATOM 777 N N . HIS A 1 102 ? -9.557 -12.068 11.847 1.00 95.75 102 HIS A N 1
ATOM 778 C CA . HIS A 1 102 ? -8.628 -13.141 12.233 1.00 95.75 102 HIS A CA 1
ATOM 779 C C . HIS A 1 102 ? -7.197 -12.997 11.698 1.00 95.75 102 HIS A C 1
ATOM 781 O O . HIS A 1 102 ? -6.402 -13.931 11.688 1.00 95.75 102 HIS A O 1
ATOM 787 N N . ARG A 1 103 ? -6.835 -11.799 11.231 1.00 95.50 103 ARG A N 1
ATOM 788 C CA . ARG A 1 103 ? -5.484 -11.504 10.759 1.00 95.50 103 ARG A CA 1
ATOM 789 C C . ARG A 1 103 ? -4.607 -11.040 11.912 1.00 95.50 103 ARG A C 1
ATOM 791 O O . ARG A 1 103 ? -5.024 -10.192 12.700 1.00 95.50 103 ARG A O 1
ATOM 798 N N . GLU A 1 104 ? -3.367 -11.512 11.919 1.00 97.00 104 GLU A N 1
ATOM 799 C CA . GLU A 1 104 ? -2.346 -11.109 12.883 1.00 97.00 104 GLU A CA 1
ATOM 800 C C . GLU A 1 104 ? -1.703 -9.769 12.487 1.00 97.00 104 GLU A C 1
ATOM 802 O O . GLU A 1 104 ? -1.012 -9.655 11.467 1.00 97.00 104 GLU A O 1
ATOM 807 N N . LEU A 1 105 ? -1.990 -8.712 13.253 1.00 96.38 105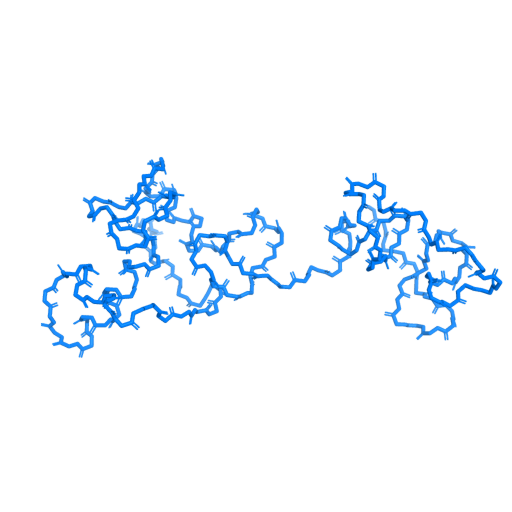 LEU A N 1
ATOM 808 C CA . LEU A 1 105 ? -1.522 -7.342 13.008 1.00 96.38 105 LEU A CA 1
ATOM 809 C C . LEU A 1 105 ? -1.700 -6.460 14.265 1.00 96.38 105 LEU A C 1
ATOM 811 O O . LEU A 1 105 ? -2.151 -6.932 15.298 1.00 96.38 105 LEU A O 1
ATOM 815 N N . ALA A 1 106 ? -1.347 -5.173 14.207 1.00 96.44 106 ALA A N 1
ATOM 816 C CA . ALA A 1 106 ? -1.574 -4.250 15.327 1.00 96.44 106 ALA A CA 1
ATOM 817 C C . ALA A 1 106 ? -3.075 -4.058 15.629 1.00 96.44 106 ALA A C 1
ATOM 819 O O . ALA A 1 106 ? -3.826 -3.507 14.812 1.00 96.44 106 ALA A O 1
ATOM 820 N N . VAL A 1 107 ? -3.501 -4.471 16.820 1.00 97.25 107 VAL A N 1
ATOM 821 C CA . VAL A 1 107 ? -4.884 -4.385 17.307 1.00 97.25 107 VAL A CA 1
ATOM 822 C C . VAL A 1 107 ? -4.994 -3.398 18.465 1.00 97.25 107 VAL A C 1
ATOM 824 O O . VAL A 1 107 ? -4.033 -3.184 19.196 1.00 97.25 107 VAL A O 1
ATOM 827 N N . ASN A 1 108 ? -6.159 -2.776 18.631 1.00 94.06 108 ASN A N 1
ATOM 828 C CA . ASN A 1 108 ? -6.430 -1.934 19.797 1.00 94.06 108 ASN A CA 1
ATOM 829 C C . ASN A 1 108 ? -6.892 -2.753 21.018 1.00 94.06 108 ASN A C 1
ATOM 831 O O . ASN A 1 108 ? -6.992 -3.977 20.968 1.00 94.06 108 ASN A O 1
ATOM 835 N N . GLN A 1 109 ? -7.263 -2.057 22.096 1.00 92.94 109 GLN A N 1
ATOM 836 C CA . GLN A 1 109 ? -7.819 -2.654 23.321 1.00 92.94 109 GLN A CA 1
ATOM 837 C C . GLN A 1 109 ? -9.095 -3.495 23.109 1.00 92.94 109 GLN A C 1
ATOM 839 O O . GLN A 1 109 ? -9.437 -4.308 23.957 1.00 92.94 109 GLN A O 1
ATOM 844 N N . HIS A 1 110 ? -9.792 -3.326 21.979 1.00 92.00 110 HIS A N 1
ATOM 845 C CA . HIS A 1 110 ? -10.972 -4.113 21.604 1.00 92.00 110 HIS A CA 1
ATOM 846 C C . HIS A 1 110 ? -10.617 -5.320 20.716 1.00 92.00 110 HIS A C 1
ATOM 848 O O . HIS A 1 110 ? -11.498 -5.869 20.059 1.00 92.00 110 HIS A O 1
ATOM 854 N N . GLN A 1 111 ? -9.332 -5.692 20.631 1.00 95.25 111 GLN A N 1
ATOM 855 C CA . GLN A 1 111 ? -8.818 -6.726 19.724 1.00 95.25 111 GLN A CA 1
ATOM 856 C C . GLN A 1 111 ? -9.181 -6.461 18.251 1.00 95.25 111 GLN A C 1
ATOM 858 O O . GLN A 1 111 ? -9.304 -7.379 17.448 1.00 95.25 111 GLN A O 1
ATOM 863 N N . ALA A 1 112 ? -9.364 -5.196 17.857 1.00 95.62 112 ALA A N 1
ATOM 864 C CA . ALA A 1 112 ? -9.741 -4.830 16.498 1.00 95.62 112 ALA A CA 1
ATOM 865 C C . ALA A 1 112 ? -8.554 -4.251 15.726 1.00 95.62 112 ALA A C 1
ATOM 867 O O . ALA A 1 112 ? -7.863 -3.341 16.192 1.00 95.62 112 ALA A O 1
ATOM 868 N N . CYS A 1 113 ? -8.354 -4.726 14.496 1.00 96.06 113 CYS A N 1
ATOM 869 C CA . CYS A 1 113 ? -7.450 -4.082 13.555 1.00 96.06 113 CYS A CA 1
ATOM 870 C C . CYS A 1 113 ? -7.965 -2.703 13.137 1.00 96.06 113 CYS A C 1
ATOM 872 O O . CYS A 1 113 ? -9.169 -2.442 13.160 1.00 96.06 113 CYS A O 1
ATOM 874 N N . ARG A 1 114 ? -7.069 -1.850 12.625 1.00 94.12 114 ARG A N 1
ATOM 875 C CA . ARG A 1 114 ? -7.438 -0.526 12.101 1.00 94.12 114 ARG A CA 1
ATOM 876 C C . ARG A 1 114 ? -8.616 -0.570 11.118 1.00 94.12 114 ARG A C 1
ATOM 878 O O . ARG A 1 114 ? -9.480 0.294 11.187 1.00 94.12 114 ARG A O 1
ATOM 885 N N . LEU A 1 115 ? -8.630 -1.527 10.183 1.00 94.56 115 LEU A N 1
ATOM 886 C CA . LEU A 1 115 ? -9.680 -1.618 9.160 1.00 94.56 115 LEU A CA 1
ATOM 887 C C . LEU A 1 115 ? -11.048 -1.872 9.802 1.00 94.56 115 LEU A C 1
ATOM 889 O O . LEU A 1 115 ? -11.975 -1.097 9.586 1.00 94.56 115 LEU A O 1
ATOM 893 N N . CYS A 1 116 ? -11.143 -2.909 10.635 1.00 94.88 116 CYS A N 1
ATOM 894 C CA . CYS A 1 116 ? -12.395 -3.275 11.295 1.00 94.88 116 CYS A CA 1
ATOM 895 C C . CYS A 1 116 ? -12.844 -2.191 12.281 1.00 94.88 116 CYS A C 1
ATOM 897 O O . CYS A 1 116 ? -14.031 -1.890 12.391 1.00 94.88 116 CYS A O 1
ATOM 899 N N . TRP A 1 117 ? -11.893 -1.549 12.960 1.00 93.62 117 TRP A N 1
ATOM 900 C CA . TRP A 1 117 ? -12.170 -0.445 13.870 1.00 93.62 117 TRP A CA 1
ATOM 901 C C . TRP A 1 117 ? -12.697 0.799 13.148 1.00 93.62 117 TRP A C 1
ATOM 903 O O . TRP A 1 117 ? -13.699 1.376 13.561 1.00 93.62 117 TRP A O 1
ATOM 913 N N . ALA A 1 118 ? -12.076 1.186 12.032 1.00 91.25 118 ALA A N 1
ATOM 914 C CA . ALA A 1 118 ? -12.531 2.314 11.224 1.00 91.25 118 ALA A CA 1
ATOM 915 C C . ALA A 1 118 ? -13.914 2.058 10.602 1.00 91.25 118 ALA A C 1
ATOM 917 O O . ALA A 1 118 ? -14.747 2.964 10.579 1.00 91.25 118 ALA A O 1
ATOM 918 N N . GLN A 1 119 ? -14.180 0.827 10.149 1.00 91.31 119 GLN A N 1
ATOM 919 C CA . GLN A 1 119 ? -15.505 0.411 9.680 1.00 91.31 119 GLN A CA 1
ATOM 920 C C . GLN A 1 119 ? -16.553 0.541 10.794 1.00 91.31 119 GLN A C 1
ATOM 922 O O . GLN A 1 119 ? -17.629 1.086 10.557 1.00 91.31 119 GLN A O 1
ATOM 927 N N . THR A 1 120 ? -16.210 0.103 12.011 1.00 91.50 120 THR A N 1
ATOM 928 C CA . THR A 1 120 ? -17.066 0.207 13.205 1.00 91.50 120 THR A CA 1
ATOM 929 C C . THR A 1 120 ? -17.457 1.648 13.474 1.00 91.50 120 THR A C 1
ATOM 931 O O . THR A 1 120 ? -18.639 1.979 13.506 1.00 91.50 120 THR A O 1
ATOM 934 N N . PHE A 1 121 ? -16.456 2.522 13.556 1.00 86.25 121 PHE A N 1
ATOM 935 C CA . PHE A 1 121 ? -16.667 3.949 13.747 1.00 86.25 121 PHE A CA 1
ATOM 936 C C . PHE A 1 121 ? -17.525 4.573 12.650 1.00 86.25 121 PHE A C 1
ATOM 938 O O . PHE A 1 121 ? -18.479 5.276 12.960 1.00 86.25 121 PHE A O 1
ATOM 945 N N . THR A 1 122 ? -17.219 4.298 11.382 1.00 84.56 122 THR A N 1
ATOM 946 C CA . THR A 1 122 ? -17.940 4.899 10.251 1.00 84.56 122 THR A CA 1
ATOM 947 C C . THR A 1 122 ? -19.403 4.461 10.239 1.00 84.56 122 THR A C 1
ATOM 949 O O . THR A 1 122 ? -20.297 5.301 10.178 1.00 84.56 122 THR A O 1
ATOM 952 N N . ARG A 1 123 ? -19.662 3.153 10.347 1.00 83.69 123 ARG A N 1
ATOM 953 C CA . ARG A 1 123 ? -21.017 2.598 10.263 1.00 83.69 123 ARG A CA 1
ATOM 954 C C . ARG A 1 123 ? -21.870 2.973 11.471 1.00 83.69 123 ARG A C 1
ATOM 956 O O . ARG A 1 123 ? -23.041 3.290 11.314 1.00 83.69 123 ARG A O 1
ATOM 963 N N . GLN A 1 124 ? -21.310 2.929 12.677 1.00 81.25 124 GLN A N 1
ATOM 964 C CA . GLN A 1 124 ? -22.093 3.180 13.888 1.00 81.25 124 GLN A CA 1
ATOM 965 C C . GLN A 1 124 ? -22.281 4.667 14.168 1.00 81.25 124 GLN A C 1
ATOM 967 O O . GLN A 1 124 ? -23.351 5.032 14.642 1.00 81.25 124 GLN A O 1
ATOM 972 N N . ALA A 1 125 ? -21.334 5.534 13.787 1.00 72.62 125 ALA A N 1
ATOM 973 C CA . ALA A 1 125 ? -21.562 6.979 13.806 1.00 72.62 125 ALA A CA 1
ATOM 974 C C . ALA A 1 125 ? -22.724 7.380 12.882 1.00 72.62 125 ALA A C 1
ATOM 976 O O . ALA A 1 125 ? -23.546 8.202 13.267 1.00 72.62 125 ALA A O 1
ATOM 977 N N . GLN A 1 126 ? -22.842 6.755 11.704 1.00 75.00 126 GLN A N 1
ATOM 978 C CA . GLN A 1 126 ? -23.969 6.981 10.787 1.00 75.00 126 GLN A CA 1
ATOM 979 C C . GLN A 1 126 ? -25.325 6.536 11.361 1.00 75.00 126 GLN A C 1
ATOM 981 O O . GLN A 1 126 ? -26.353 7.061 10.949 1.00 75.00 126 GLN A O 1
ATOM 986 N N . LEU A 1 127 ? -25.332 5.575 12.290 1.00 79.06 127 LEU A N 1
ATOM 987 C CA . LEU A 1 127 ? -26.549 4.971 12.845 1.00 79.06 127 LEU A CA 1
ATOM 988 C C . LEU A 1 127 ? -26.839 5.377 14.301 1.00 79.06 127 LEU A C 1
ATOM 990 O O . LEU A 1 127 ? -27.847 4.948 14.852 1.00 79.06 127 LEU A O 1
ATOM 994 N N . GLY A 1 128 ? -25.964 6.157 14.947 1.00 79.75 128 GLY A N 1
ATOM 995 C CA . GLY A 1 128 ? -26.086 6.504 16.370 1.00 79.75 128 GLY A CA 1
ATOM 996 C C . GLY A 1 128 ? -25.973 5.306 17.325 1.00 79.75 128 GLY A C 1
ATOM 997 O O . GLY A 1 128 ? -26.532 5.338 18.417 1.00 79.75 128 GLY A O 1
ATOM 998 N N . LEU A 1 129 ? -25.287 4.234 16.915 1.00 80.69 129 LEU A N 1
ATOM 999 C CA . LEU A 1 129 ? -25.203 2.976 17.668 1.00 80.69 129 LEU A CA 1
ATOM 1000 C C . LEU A 1 129 ? -23.964 2.914 18.584 1.00 80.69 129 LEU A C 1
ATOM 1002 O O . LEU A 1 129 ? -22.944 3.544 18.286 1.00 80.69 129 LEU A O 1
ATOM 1006 N N . PRO A 1 130 ? -24.011 2.129 19.681 1.00 84.00 130 PRO A N 1
ATOM 1007 C CA . PRO A 1 130 ? -22.839 1.872 20.514 1.00 84.00 130 PRO A CA 1
ATOM 1008 C C . PRO A 1 130 ? -21.755 1.109 19.744 1.00 84.00 130 PRO A C 1
ATOM 1010 O O . PRO A 1 130 ? -22.036 0.428 18.758 1.00 84.00 130 PRO A O 1
ATOM 1013 N N . ARG A 1 131 ? -20.509 1.206 20.230 1.00 83.31 131 ARG A N 1
ATOM 1014 C CA . ARG A 1 131 ? -19.342 0.570 19.603 1.00 83.31 131 ARG A CA 1
ATOM 1015 C C . ARG A 1 131 ? -19.404 -0.954 19.711 1.00 83.31 131 ARG A C 1
ATOM 1017 O O . ARG A 1 131 ? -19.155 -1.500 20.779 1.00 83.31 131 ARG A O 1
ATOM 1024 N N . ASP A 1 132 ? -19.653 -1.621 18.589 1.00 90.56 132 ASP A N 1
ATOM 1025 C CA . ASP A 1 132 ? -19.649 -3.088 18.454 1.00 90.56 132 ASP A CA 1
ATOM 1026 C C . ASP A 1 132 ? -18.914 -3.491 17.172 1.00 90.56 132 ASP A C 1
ATOM 1028 O O . ASP A 1 132 ? -19.415 -3.322 16.057 1.00 90.56 132 ASP A O 1
ATOM 1032 N N . VAL A 1 133 ? -17.706 -4.026 17.353 1.00 91.69 133 VAL A N 1
ATOM 1033 C CA . VAL A 1 133 ? -16.804 -4.389 16.258 1.00 91.69 133 VAL A CA 1
ATOM 1034 C C . VAL A 1 133 ? -17.368 -5.526 15.419 1.00 91.69 133 VAL A C 1
ATOM 1036 O O . VAL A 1 133 ? -17.245 -5.489 14.196 1.00 91.69 133 VAL A O 1
ATOM 1039 N N . LEU A 1 134 ? -17.979 -6.532 16.041 1.00 93.56 134 LEU A N 1
ATOM 1040 C CA . LEU A 1 134 ? -18.465 -7.697 15.313 1.00 93.56 134 LEU A CA 1
ATOM 1041 C C . LEU A 1 134 ? -19.679 -7.304 14.482 1.00 93.56 134 LEU A C 1
ATOM 1043 O O . LEU A 1 134 ? -19.638 -7.450 13.261 1.00 93.56 134 LEU A O 1
ATOM 1047 N N . SER A 1 135 ? -20.694 -6.705 15.112 1.00 91.00 135 SER A N 1
ATOM 1048 C CA . SER A 1 135 ? -21.920 -6.268 14.433 1.00 91.00 135 SER A CA 1
ATOM 1049 C C . SER A 1 135 ? -21.629 -5.327 13.266 1.00 91.00 135 SER A C 1
ATOM 1051 O O . SER A 1 135 ? -22.140 -5.516 12.157 1.00 91.00 135 SER A O 1
ATOM 1053 N N . ALA A 1 136 ? -20.736 -4.349 13.459 1.00 90.75 136 ALA A N 1
ATOM 1054 C CA . ALA A 1 136 ? -20.445 -3.372 12.422 1.00 90.75 136 ALA A CA 1
ATOM 1055 C C . ALA A 1 136 ? -19.777 -3.966 11.172 1.00 90.75 136 ALA A C 1
ATOM 1057 O O . ALA A 1 136 ? -19.961 -3.416 10.084 1.00 90.75 136 ALA A O 1
ATOM 1058 N N . ASN A 1 137 ? -19.060 -5.083 11.308 1.00 93.44 137 ASN A N 1
ATOM 1059 C CA . ASN A 1 137 ? -18.283 -5.709 10.240 1.00 93.44 137 ASN A CA 1
ATOM 1060 C C . ASN A 1 137 ? -18.929 -6.981 9.653 1.00 93.44 137 ASN A C 1
ATOM 1062 O O . ASN A 1 137 ? -18.330 -7.608 8.782 1.00 93.44 137 ASN A O 1
ATOM 1066 N N . GLN A 1 138 ? -20.143 -7.358 10.076 1.00 91.50 138 GLN A N 1
ATOM 1067 C CA . GLN A 1 138 ? -20.848 -8.556 9.578 1.00 91.50 138 GLN A CA 1
ATOM 1068 C C . GLN A 1 138 ? -21.041 -8.570 8.053 1.00 91.50 138 GLN A C 1
ATOM 1070 O O . GLN A 1 138 ? -20.992 -9.627 7.435 1.00 91.50 138 GLN A O 1
ATOM 1075 N N . ALA A 1 139 ? -21.230 -7.398 7.440 1.00 89.31 139 ALA A N 1
ATOM 1076 C CA . ALA A 1 139 ? -21.393 -7.247 5.992 1.00 89.31 139 ALA A CA 1
ATOM 1077 C C . ALA A 1 139 ? -20.056 -7.031 5.249 1.00 89.31 139 ALA A C 1
ATOM 1079 O O . ALA A 1 139 ? -20.044 -6.593 4.100 1.00 89.31 139 ALA A O 1
ATOM 1080 N N . GLY A 1 140 ? -18.926 -7.300 5.910 1.00 88.94 140 GLY A N 1
ATOM 1081 C CA . GLY A 1 140 ? -17.591 -6.987 5.412 1.00 88.94 140 GLY A CA 1
ATOM 1082 C C . GLY A 1 140 ? -17.163 -5.545 5.691 1.00 88.94 140 GLY A C 1
ATOM 1083 O O . GLY A 1 140 ? -17.819 -4.790 6.414 1.00 88.94 140 GLY A O 1
ATOM 1084 N N . GLN A 1 141 ? -16.008 -5.175 5.136 1.00 89.06 141 GLN A N 1
ATOM 1085 C CA . GLN A 1 141 ? -15.395 -3.862 5.327 1.00 89.06 141 GLN A CA 1
ATOM 1086 C C . GLN A 1 141 ? -15.375 -3.072 4.023 1.00 89.06 141 GLN A C 1
ATOM 1088 O O . GLN A 1 141 ? -14.971 -3.585 2.980 1.00 89.06 141 GLN A O 1
ATOM 1093 N N . GLN A 1 142 ? -15.727 -1.788 4.098 1.00 88.06 142 GLN A N 1
ATOM 1094 C CA . GLN A 1 142 ? -15.474 -0.860 3.007 1.00 88.06 142 GLN A CA 1
ATOM 1095 C C . GLN A 1 142 ? -13.958 -0.714 2.840 1.00 88.06 142 GLN A C 1
ATOM 1097 O O . GLN A 1 142 ? -13.246 -0.428 3.806 1.00 88.06 142 GLN A O 1
ATOM 1102 N N . LEU A 1 143 ? -13.456 -0.893 1.618 1.00 88.50 143 LEU A N 1
ATOM 1103 C CA . LEU A 1 143 ? -12.076 -0.553 1.278 1.00 88.50 143 LEU A CA 1
ATOM 1104 C C . LEU A 1 143 ? -11.972 0.924 0.896 1.00 88.50 143 LEU A C 1
ATOM 1106 O O . LEU A 1 143 ? -12.910 1.523 0.369 1.00 88.50 143 LEU A O 1
ATOM 1110 N N . TRP A 1 144 ? -10.806 1.504 1.174 1.00 85.38 144 TRP A N 1
ATOM 1111 C CA . TRP A 1 144 ? -10.566 2.943 1.076 1.00 85.38 144 TRP A CA 1
ATOM 1112 C C . TRP A 1 144 ? -9.354 3.226 0.199 1.00 85.38 144 TRP A C 1
ATOM 1114 O O . TRP A 1 144 ? -8.454 2.393 0.068 1.00 85.38 144 TRP A O 1
ATOM 1124 N N . PHE A 1 145 ? -9.277 4.443 -0.327 1.00 90.81 145 PHE A N 1
ATOM 1125 C CA . PHE A 1 145 ? -8.014 4.957 -0.835 1.00 90.81 145 PHE A CA 1
ATOM 1126 C C . PHE A 1 145 ? -7.070 5.286 0.324 1.00 90.81 145 PHE A C 1
ATOM 1128 O O . PHE A 1 145 ? -7.459 5.843 1.359 1.00 90.81 145 PHE A O 1
ATOM 1135 N N . ALA A 1 146 ? -5.806 4.906 0.165 1.00 89.38 146 ALA A N 1
ATOM 1136 C CA . ALA A 1 146 ? -4.772 5.147 1.149 1.00 89.38 146 ALA A CA 1
ATOM 1137 C C . ALA A 1 146 ? -4.630 6.652 1.412 1.00 89.38 146 ALA A C 1
ATOM 1139 O O . ALA A 1 146 ? -4.588 7.461 0.492 1.00 89.38 146 ALA A O 1
ATOM 1140 N N . ASN A 1 147 ? -4.492 7.011 2.691 1.00 84.00 147 ASN A N 1
ATOM 1141 C CA . ASN A 1 147 ? -4.254 8.380 3.161 1.00 84.00 147 ASN A CA 1
ATOM 1142 C C . ASN A 1 147 ? -5.414 9.376 2.966 1.00 84.00 147 ASN A C 1
ATOM 1144 O O . ASN A 1 147 ? -5.188 10.566 3.162 1.00 84.00 147 ASN A O 1
ATOM 1148 N N . MET A 1 148 ? -6.637 8.922 2.660 1.00 82.06 148 MET A N 1
ATOM 1149 C CA . MET A 1 148 ? -7.809 9.815 2.665 1.00 82.06 148 MET A CA 1
ATOM 1150 C C . MET A 1 148 ? -8.343 10.093 4.073 1.00 82.06 148 MET A C 1
ATOM 1152 O O . MET A 1 148 ? -8.718 11.218 4.379 1.00 82.06 148 MET A O 1
ATOM 1156 N N . ASN A 1 149 ? -8.287 9.102 4.964 1.00 65.31 149 ASN A N 1
ATOM 1157 C CA . ASN A 1 149 ? -8.672 9.283 6.363 1.00 65.31 149 ASN A CA 1
ATOM 1158 C C . ASN A 1 149 ? -7.420 9.647 7.157 1.00 65.31 149 ASN A C 1
ATOM 1160 O O . ASN A 1 149 ? -6.681 8.755 7.601 1.00 65.31 149 ASN A O 1
ATOM 1164 N N . ARG A 1 150 ? -7.139 10.950 7.277 1.00 52.66 150 ARG A N 1
ATOM 1165 C CA . ARG A 1 150 ? -6.074 11.430 8.163 1.00 52.66 150 ARG A CA 1
ATOM 1166 C C . ARG A 1 150 ? -6.364 10.930 9.584 1.00 52.66 150 ARG A C 1
ATOM 1168 O O . ARG A 1 150 ? -7.483 11.110 10.053 1.00 52.66 150 ARG A O 1
ATOM 1175 N N . PRO A 1 151 ? -5.411 10.271 10.263 1.00 52.12 151 PRO A N 1
ATOM 1176 C CA . PRO A 1 151 ? -5.534 10.100 11.700 1.00 52.12 151 PRO A CA 1
ATOM 1177 C C . PRO A 1 151 ? -5.489 11.495 12.329 1.00 52.12 151 PRO A C 1
ATOM 1179 O O . PRO A 1 151 ? -4.546 12.248 12.083 1.00 52.12 151 PRO A O 1
ATOM 1182 N N . GLU A 1 152 ? -6.504 11.846 13.112 1.00 45.22 152 GLU A N 1
ATOM 1183 C CA . GLU A 1 152 ? -6.342 12.882 14.126 1.00 45.22 152 GLU A CA 1
ATOM 1184 C C . GLU A 1 152 ? -5.275 12.356 15.087 1.00 45.22 152 GLU A C 1
ATOM 1186 O O . GLU A 1 152 ? -5.455 11.321 15.729 1.00 45.22 152 GLU A O 1
ATOM 1191 N N . PHE A 1 153 ? -4.103 12.985 15.092 1.00 40.75 153 PHE A N 1
ATOM 1192 C CA . PHE A 1 153 ? -3.104 12.723 16.114 1.00 40.75 153 PHE A CA 1
ATOM 1193 C C . PHE A 1 153 ? -3.582 13.437 17.382 1.00 40.75 153 PHE A C 1
ATOM 1195 O O . PHE A 1 153 ? -3.673 14.666 17.358 1.00 40.75 153 PHE A O 1
ATOM 1202 N N . PRO A 1 154 ? -3.885 12.732 18.485 1.00 34.47 154 PRO A N 1
ATOM 1203 C CA . PRO A 1 154 ? -4.072 13.403 19.757 1.00 34.47 154 PRO A CA 1
ATOM 1204 C C . PRO A 1 154 ? -2.679 13.841 20.227 1.00 34.47 154 PRO A C 1
ATOM 1206 O O . PRO A 1 154 ? -1.917 13.023 20.733 1.00 34.47 154 PRO A O 1
ATOM 1209 N N . GLY A 1 155 ? -2.301 15.097 19.969 1.00 37.69 155 GLY A N 1
ATOM 1210 C CA . GLY A 1 155 ? -1.024 15.645 20.450 1.00 37.69 155 GLY A CA 1
ATOM 1211 C C . GLY A 1 155 ? -0.276 16.612 19.530 1.00 37.69 155 GLY A C 1
ATOM 1212 O O . GLY A 1 155 ? 0.950 16.621 19.557 1.00 37.69 155 GLY A O 1
ATOM 1213 N N . GLY A 1 156 ? -0.967 17.414 18.720 1.00 31.44 156 GLY A N 1
ATOM 1214 C CA . GLY A 1 156 ? -0.368 18.627 18.158 1.00 31.44 156 GLY A CA 1
ATOM 1215 C C . GLY A 1 156 ? -0.827 19.831 18.971 1.00 31.44 156 GLY A C 1
ATOM 1216 O O . GLY A 1 156 ? -1.975 20.237 18.808 1.00 31.44 156 GLY A O 1
ATOM 1217 N N . CYS A 1 157 ? 0.032 20.336 19.859 1.00 34.62 157 CYS A N 1
ATOM 1218 C CA . CYS A 1 157 ? -0.057 21.726 20.311 1.00 34.62 157 CYS A CA 1
ATOM 1219 C C . CYS A 1 157 ? 0.215 22.669 19.134 1.00 34.62 157 CYS A C 1
ATOM 1221 O O . CYS A 1 157 ? 1.052 22.295 18.275 1.00 34.62 157 CYS A O 1
#

Mean predicted aligned error: 8.89 Å

Solvent-accessible surface area (backbone atoms only — not comparable to full-atom values): 9346 Å² total; per-residue (Å²): 137,79,82,69,59,59,9,76,80,76,65,79,46,33,18,25,40,90,95,62,46,27,18,81,87,65,41,84,88,64,87,62,79,78,71,49,16,78,85,77,62,46,79,63,69,68,40,39,76,57,19,20,34,90,71,34,87,87,38,75,71,62,67,38,51,11,75,84,56,56,18,40,62,14,33,72,64,78,77,21,38,26,64,47,56,53,51,46,38,68,79,22,71,68,70,38,60,13,77,75,78,68,48,78,37,42,30,48,99,81,33,31,29,66,50,54,45,51,38,21,53,56,56,23,66,76,66,76,50,78,97,43,59,58,75,50,40,71,88,51,73,86,76,46,62,41,65,70,66,70,67,84,69,93,80,76,131

Secondary structure (DSSP, 8-state):
-PPPPBPTTTSSSB-SSTT----TTT-TT--SPPP--TTT---S-EEETTEETTT-TTS----EE-TTT--EEE-TGGGS--HHHHHHHHHS-S-EE-TTT--EE-B-TTS-BHHHHHHHHHHHHHHT----HHHHHTT-----BTTSS----TT--